Protein AF-A0A8C8ZWY6-F1 (afdb_monomer)

Organism: Prolemur simus (NCBI:txid1328070)

Radius of gyration: 12.92 Å; Cα contacts (8 Å, |Δi|>4): 85; chains: 1; bounding box: 29×33×30 Å

Secondary structure (DSSP, 8-state):
-----HHHHT-HHHHHHHHH-HHHHHHHHHTT-EE-PPPTTTS-S---TT--GGGTEEEEETTEEEETTSS-EES-------

Sequence (82 aa):
MALYDEDLLKNPFYLALQKWRPDLCSKVAQVHGIVLVPCKGSLSSSIQSTCQFESYVLVPVEEHFQTLNGKKSLRHPRIPFP

Mean predicted aligned error: 8.87 Å

pLDDT: mean 73.61, std 13.42, range [34.66, 87.44]

Structure (mmCIF, N/CA/C/O backbone):
data_AF-A0A8C8ZWY6-F1
#
_entry.id   AF-A0A8C8ZWY6-F1
#
loop_
_atom_site.group_PDB
_atom_site.id
_atom_site.type_symbol
_atom_site.label_atom_id
_atom_site.label_alt_id
_atom_site.label_comp_id
_atom_site.label_asym_id
_atom_site.label_entity_id
_atom_site.label_seq_id
_atom_site.pdbx_PDB_ins_code
_atom_site.Cartn_x
_atom_site.Cartn_y
_atom_site.Cartn_z
_atom_site.occupancy
_atom_site.B_iso_or_equiv
_atom_site.auth_seq_id
_atom_site.auth_comp_id
_atom_site.auth_asym_id
_atom_site.auth_atom_id
_atom_site.pdbx_PDB_model_num
ATOM 1 N N . MET A 1 1 ? 3.557 18.309 6.069 1.00 43.47 1 MET A N 1
ATOM 2 C CA . MET A 1 1 ? 3.111 17.406 4.986 1.00 43.47 1 MET A CA 1
ATOM 3 C C . MET A 1 1 ? 4.085 16.249 4.956 1.00 43.47 1 MET A C 1
ATOM 5 O O . MET A 1 1 ? 5.272 16.513 4.833 1.00 43.47 1 MET A O 1
ATOM 9 N N . ALA A 1 2 ? 3.624 15.012 5.151 1.00 46.84 2 ALA A N 1
ATOM 10 C CA . ALA A 1 2 ? 4.480 13.851 4.939 1.00 46.84 2 ALA A CA 1
ATOM 11 C C . ALA A 1 2 ? 4.802 13.802 3.440 1.00 46.84 2 ALA A C 1
ATOM 13 O O . ALA A 1 2 ? 3.940 13.476 2.625 1.00 46.84 2 ALA A O 1
ATOM 14 N N . LEU A 1 3 ? 6.001 14.258 3.080 1.00 47.41 3 LEU A N 1
ATOM 15 C CA . LEU A 1 3 ? 6.559 14.077 1.752 1.00 47.41 3 LEU A CA 1
ATOM 16 C C . LEU A 1 3 ? 6.656 12.562 1.574 1.00 47.41 3 LEU A C 1
ATOM 18 O O . LEU A 1 3 ? 7.385 11.915 2.322 1.00 47.41 3 LEU A O 1
ATOM 22 N N . TYR A 1 4 ? 5.856 11.981 0.679 1.00 57.78 4 TYR A N 1
ATOM 23 C CA . TYR A 1 4 ? 6.072 10.591 0.302 1.00 57.78 4 TYR A CA 1
ATOM 24 C C . TYR A 1 4 ? 7.509 10.510 -0.193 1.00 57.78 4 TYR A C 1
ATOM 26 O O . TYR A 1 4 ? 7.863 11.192 -1.153 1.00 57.78 4 TYR A O 1
ATOM 34 N N . ASP A 1 5 ? 8.326 9.771 0.548 1.00 68.50 5 ASP A N 1
ATOM 35 C CA . ASP A 1 5 ? 9.759 9.675 0.331 1.00 68.50 5 ASP A CA 1
ATOM 36 C C . ASP A 1 5 ? 10.002 9.364 -1.153 1.00 68.50 5 ASP A C 1
ATOM 38 O O . ASP A 1 5 ? 9.385 8.441 -1.696 1.00 68.50 5 ASP A O 1
ATOM 42 N N . GLU A 1 6 ? 10.819 10.154 -1.856 1.00 59.78 6 GLU A N 1
ATOM 43 C CA . GLU A 1 6 ? 11.078 9.929 -3.287 1.00 59.78 6 GLU A CA 1
ATOM 44 C C . GLU A 1 6 ? 11.592 8.504 -3.553 1.00 59.78 6 GLU A C 1
ATOM 46 O O . GLU A 1 6 ? 11.438 7.962 -4.656 1.00 59.78 6 GLU A O 1
ATOM 51 N N . ASP A 1 7 ? 12.159 7.866 -2.528 1.00 71.44 7 ASP A N 1
ATOM 52 C CA . ASP A 1 7 ? 12.564 6.473 -2.556 1.00 71.44 7 ASP A CA 1
ATOM 53 C C . ASP A 1 7 ? 11.400 5.483 -2.667 1.00 71.44 7 ASP A C 1
ATOM 55 O O . ASP A 1 7 ? 11.600 4.401 -3.221 1.00 71.44 7 ASP A O 1
ATOM 59 N N . LEU A 1 8 ? 10.182 5.834 -2.236 1.00 75.50 8 LEU A N 1
ATOM 60 C CA . LEU A 1 8 ? 8.986 5.001 -2.396 1.00 75.50 8 LEU A CA 1
ATOM 61 C C . LEU A 1 8 ? 8.579 4.888 -3.868 1.00 75.50 8 LEU A C 1
ATOM 63 O O . LEU A 1 8 ? 8.367 3.783 -4.368 1.00 75.50 8 LEU A O 1
ATOM 67 N N . LEU A 1 9 ? 8.525 6.016 -4.583 1.00 74.50 9 LEU A N 1
ATOM 68 C CA . LEU A 1 9 ? 8.211 6.040 -6.018 1.00 74.50 9 LEU A CA 1
ATOM 69 C C . LEU A 1 9 ? 9.306 5.365 -6.854 1.00 74.50 9 LEU A C 1
ATOM 71 O O . LEU A 1 9 ? 9.030 4.823 -7.922 1.00 74.50 9 LEU A O 1
ATOM 75 N N . LYS A 1 10 ? 10.544 5.353 -6.351 1.00 79.88 10 LYS A N 1
ATOM 76 C CA . LYS A 1 10 ? 11.680 4.638 -6.950 1.00 79.88 10 LYS A CA 1
ATOM 77 C C . LYS A 1 10 ? 11.812 3.199 -6.435 1.00 79.88 10 LYS A C 1
ATOM 79 O O . LYS A 1 10 ? 12.756 2.504 -6.826 1.00 79.88 10 LYS A O 1
ATOM 84 N N . ASN A 1 11 ? 10.913 2.735 -5.563 1.00 81.56 11 ASN A N 1
ATOM 85 C CA . ASN A 1 11 ? 10.990 1.401 -4.987 1.00 81.56 11 ASN A CA 1
ATOM 86 C C . ASN A 1 11 ? 10.434 0.367 -5.982 1.00 81.56 11 ASN A C 1
ATOM 88 O O . ASN A 1 11 ? 9.252 0.427 -6.336 1.00 81.56 11 ASN A O 1
ATOM 92 N N . PRO A 1 12 ? 11.237 -0.625 -6.409 1.00 82.12 12 PRO A N 1
ATOM 93 C CA . PRO A 1 12 ? 10.787 -1.633 -7.366 1.00 82.12 12 PRO A CA 1
ATOM 94 C C . PRO A 1 12 ? 9.602 -2.462 -6.847 1.00 82.12 12 PRO A C 1
ATOM 96 O O . PRO A 1 12 ? 8.771 -2.884 -7.646 1.00 82.12 12 PRO A O 1
ATOM 99 N N . PHE A 1 13 ? 9.476 -2.659 -5.529 1.00 84.62 13 PHE A N 1
ATOM 100 C CA . PHE A 1 13 ? 8.327 -3.342 -4.930 1.00 84.62 13 PHE A CA 1
ATOM 101 C C . PHE A 1 13 ? 7.047 -2.524 -5.051 1.00 84.62 13 PHE A C 1
ATOM 103 O O . PHE A 1 13 ? 6.020 -3.068 -5.443 1.00 84.62 13 PHE A O 1
ATOM 110 N N . TYR A 1 14 ? 7.106 -1.226 -4.749 1.00 83.56 14 TYR A N 1
ATOM 111 C CA . TYR A 1 14 ? 5.939 -0.349 -4.844 1.00 83.56 14 TYR A CA 1
ATOM 112 C C . TYR A 1 14 ? 5.462 -0.219 -6.296 1.00 83.56 14 TYR A C 1
ATOM 114 O O . TYR A 1 14 ? 4.278 -0.403 -6.582 1.00 83.56 14 TYR A O 1
ATOM 122 N N . LEU A 1 15 ? 6.399 -0.028 -7.231 1.00 84.69 15 LEU A N 1
ATOM 123 C CA . LEU A 1 15 ? 6.111 -0.008 -8.666 1.00 84.69 15 LEU A CA 1
ATOM 124 C C . LEU A 1 15 ? 5.516 -1.336 -9.154 1.00 84.69 15 LEU A C 1
ATOM 126 O O . LEU A 1 15 ? 4.573 -1.337 -9.947 1.00 84.69 15 LEU A O 1
ATOM 130 N N . ALA A 1 16 ? 6.030 -2.472 -8.673 1.00 84.94 16 ALA A N 1
ATOM 131 C CA . ALA A 1 16 ? 5.455 -3.773 -8.983 1.00 84.94 16 ALA A CA 1
ATOM 132 C C . ALA A 1 16 ? 4.041 -3.915 -8.393 1.00 84.94 16 ALA A C 1
ATOM 134 O O . ALA A 1 16 ? 3.121 -4.289 -9.111 1.00 84.94 16 ALA A O 1
ATOM 135 N N . LEU A 1 17 ? 3.817 -3.556 -7.132 1.00 84.38 17 LEU A N 1
ATOM 136 C CA . LEU A 1 17 ? 2.491 -3.622 -6.516 1.00 84.38 17 LEU A CA 1
ATOM 137 C C . LEU A 1 17 ? 1.465 -2.803 -7.314 1.00 84.38 17 LEU A C 1
ATOM 139 O O . LEU A 1 17 ? 0.395 -3.315 -7.643 1.00 84.38 17 LEU A O 1
ATOM 143 N N . GLN A 1 18 ? 1.827 -1.585 -7.718 1.00 82.50 18 GLN A N 1
ATOM 144 C CA . GLN A 1 18 ? 0.963 -0.724 -8.524 1.00 82.50 18 GLN A CA 1
ATOM 145 C C . GLN A 1 18 ? 0.704 -1.295 -9.928 1.00 82.50 18 GLN A C 1
ATOM 147 O O . GLN A 1 18 ? -0.419 -1.221 -10.424 1.00 82.50 18 GLN A O 1
ATOM 152 N N . LYS A 1 19 ? 1.720 -1.889 -10.567 1.00 85.12 19 LYS A N 1
ATOM 153 C CA . LYS A 1 19 ? 1.606 -2.457 -11.919 1.00 85.12 19 LYS A CA 1
ATOM 154 C C . LYS A 1 19 ? 0.835 -3.778 -11.952 1.00 85.12 19 LYS A C 1
ATOM 156 O O . LYS A 1 19 ? 0.060 -4.009 -12.873 1.00 85.12 19 LYS A O 1
ATOM 161 N N . TRP A 1 20 ? 1.083 -4.661 -10.989 1.00 83.31 20 TRP A N 1
ATOM 162 C CA . TRP A 1 20 ? 0.544 -6.022 -10.971 1.00 83.31 20 TRP A CA 1
ATOM 163 C C . TRP A 1 20 ? -0.799 -6.116 -10.235 1.00 83.31 20 TRP A C 1
ATOM 165 O O . TRP A 1 20 ? -1.602 -6.993 -10.550 1.00 83.31 20 TRP A O 1
ATOM 175 N N . ARG A 1 21 ? -1.052 -5.247 -9.247 1.00 82.38 21 ARG A N 1
ATOM 176 C CA . ARG A 1 21 ? -2.264 -5.265 -8.412 1.00 82.38 21 ARG A CA 1
ATOM 177 C C . ARG A 1 21 ? -2.756 -3.844 -8.076 1.00 82.38 21 ARG A C 1
ATOM 179 O O . ARG A 1 21 ? -2.829 -3.487 -6.897 1.00 82.38 21 ARG A O 1
ATOM 186 N N . PRO A 1 22 ? -3.171 -3.042 -9.074 1.00 83.44 22 PRO A N 1
ATOM 187 C CA . PRO A 1 22 ? -3.784 -1.737 -8.813 1.00 83.44 22 PRO A CA 1
ATOM 188 C C . PRO A 1 22 ? -5.063 -1.854 -7.962 1.00 83.44 22 PRO A C 1
ATOM 190 O O . PRO A 1 22 ? -5.314 -1.003 -7.105 1.00 83.44 22 PRO A O 1
ATOM 193 N N . ASP A 1 23 ? -5.817 -2.950 -8.113 1.00 86.62 23 ASP A N 1
ATOM 194 C CA . ASP A 1 23 ? -6.985 -3.274 -7.283 1.00 86.62 23 ASP A CA 1
ATOM 195 C C . ASP A 1 23 ? -6.658 -3.337 -5.791 1.00 86.62 23 ASP A C 1
ATOM 197 O O . ASP A 1 23 ? -7.457 -2.920 -4.951 1.00 86.62 23 ASP A O 1
ATOM 201 N N . LEU A 1 24 ? -5.472 -3.849 -5.447 1.00 83.88 24 LEU A N 1
ATOM 202 C CA . LEU A 1 24 ? -5.048 -3.972 -4.060 1.00 83.88 24 LEU A CA 1
ATOM 203 C C . LEU A 1 24 ? -4.819 -2.589 -3.458 1.00 83.88 24 LEU A C 1
ATOM 205 O O . LEU A 1 24 ? -5.330 -2.327 -2.378 1.00 83.88 24 LEU A O 1
ATOM 209 N N . CYS A 1 25 ? -4.139 -1.690 -4.178 1.00 83.50 25 CYS A N 1
ATOM 210 C CA . CYS A 1 25 ? -3.968 -0.294 -3.766 1.00 83.50 25 CYS A CA 1
ATOM 211 C C . CYS A 1 25 ? -5.315 0.392 -3.499 1.00 83.50 25 CYS A C 1
ATOM 213 O O . CYS A 1 25 ? -5.475 1.042 -2.467 1.00 83.50 25 CYS A O 1
ATOM 215 N N . SER A 1 26 ? -6.296 0.210 -4.391 1.00 85.69 26 SER A N 1
ATOM 216 C CA . SER A 1 26 ? -7.640 0.765 -4.194 1.00 85.69 26 SER A CA 1
ATOM 217 C C . SER A 1 26 ? -8.328 0.175 -2.961 1.00 85.69 26 SER A C 1
ATOM 219 O O . SER A 1 26 ? -8.859 0.920 -2.139 1.00 85.69 26 SER A O 1
ATOM 221 N N . LYS A 1 27 ? -8.267 -1.151 -2.778 1.00 85.88 27 LYS A N 1
ATOM 222 C CA . LYS A 1 27 ? -8.804 -1.808 -1.579 1.00 85.88 27 LYS A CA 1
ATOM 223 C C . LYS A 1 27 ? -8.155 -1.285 -0.307 1.00 85.88 27 LYS A C 1
AT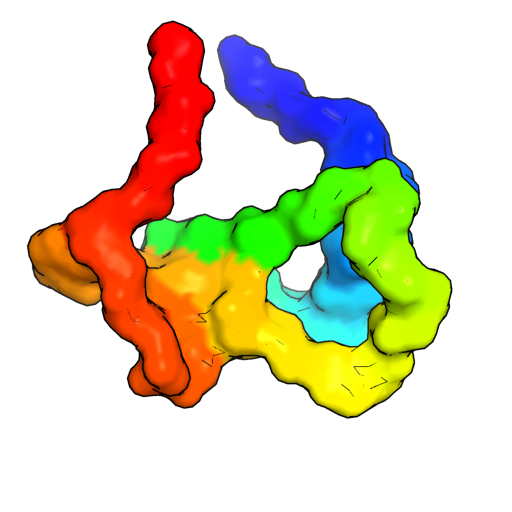OM 225 O O . LYS A 1 27 ? -8.882 -0.964 0.622 1.00 85.88 27 LYS A O 1
ATOM 230 N N . VAL A 1 28 ? -6.824 -1.175 -0.277 1.00 85.88 28 VAL A N 1
ATOM 231 C CA . VAL A 1 28 ? -6.074 -0.651 0.874 1.00 85.88 28 VAL A CA 1
ATOM 232 C C . VAL A 1 28 ? -6.563 0.752 1.225 1.00 85.88 28 VAL A C 1
ATOM 234 O O . VAL A 1 28 ? -6.820 1.026 2.391 1.00 85.88 28 VAL A O 1
ATOM 237 N N . ALA A 1 29 ? -6.745 1.620 0.229 1.00 85.88 29 ALA A N 1
ATOM 238 C CA . ALA A 1 29 ? -7.252 2.968 0.459 1.00 85.88 29 ALA A CA 1
ATOM 239 C C . ALA A 1 29 ? -8.677 2.964 1.044 1.00 85.88 29 ALA A C 1
ATOM 241 O O . ALA A 1 29 ? -8.945 3.700 1.988 1.00 85.88 29 ALA A O 1
ATOM 242 N N . GLN A 1 30 ? -9.569 2.109 0.530 1.00 87.44 30 GLN A N 1
ATOM 243 C CA . GLN A 1 30 ? -10.957 2.000 1.005 1.00 87.44 30 GLN A CA 1
ATOM 244 C C . GLN A 1 30 ? -11.055 1.521 2.457 1.00 87.44 30 GLN A C 1
ATOM 246 O O . GLN A 1 30 ? -11.889 2.001 3.217 1.00 87.44 30 GLN A O 1
ATOM 251 N N . VAL A 1 31 ? -10.204 0.575 2.847 1.00 84.75 31 VAL A N 1
ATOM 252 C CA . VAL A 1 31 ? -10.192 -0.011 4.198 1.00 84.75 31 VAL A CA 1
ATOM 253 C C . VAL A 1 31 ? -9.250 0.717 5.158 1.00 84.75 31 VAL A C 1
ATOM 255 O O . VAL A 1 31 ? -8.982 0.208 6.243 1.00 84.75 31 VAL A O 1
ATOM 258 N N . HIS A 1 32 ? -8.703 1.872 4.757 1.00 85.81 32 HIS A N 1
ATOM 259 C CA . HIS A 1 32 ? -7.681 2.606 5.514 1.00 85.81 32 HIS A CA 1
ATOM 260 C C . HIS A 1 32 ? -6.500 1.718 5.952 1.00 85.81 32 HIS A C 1
ATOM 262 O O . HIS A 1 32 ? -5.949 1.849 7.045 1.00 85.81 32 HIS A O 1
ATOM 268 N N . GLY A 1 33 ? -6.132 0.776 5.085 1.00 85.69 33 GLY A N 1
ATOM 269 C CA . GLY A 1 33 ? -5.029 -0.141 5.294 1.00 85.69 33 GLY A CA 1
ATOM 270 C C . GLY A 1 33 ? -3.662 0.510 5.093 1.00 85.69 33 GLY A C 1
ATOM 271 O O . GLY A 1 33 ? -3.523 1.623 4.587 1.00 85.69 33 GLY A O 1
ATOM 272 N N . ILE A 1 34 ? -2.626 -0.231 5.463 1.00 86.75 34 ILE A N 1
ATOM 273 C CA . ILE A 1 34 ? -1.227 0.178 5.418 1.00 86.75 34 ILE A CA 1
ATOM 274 C C . ILE A 1 34 ? -0.474 -0.802 4.521 1.00 86.75 34 ILE A C 1
ATOM 276 O O . ILE A 1 34 ? -0.501 -2.009 4.758 1.00 86.75 34 ILE A O 1
ATOM 280 N N . VAL A 1 35 ? 0.221 -0.302 3.498 1.00 85.44 35 VAL A N 1
ATOM 281 C CA . VAL A 1 35 ? 1.115 -1.130 2.675 1.00 85.44 35 VAL A CA 1
ATOM 282 C C . VAL A 1 35 ? 2.517 -1.093 3.269 1.00 85.44 35 VAL A C 1
ATOM 284 O O . VAL A 1 35 ? 3.156 -0.044 3.313 1.00 85.44 35 VAL A O 1
ATOM 287 N N . LEU A 1 36 ? 3.019 -2.248 3.694 1.00 83.62 36 LEU A N 1
ATOM 288 C CA . LEU A 1 36 ? 4.410 -2.417 4.090 1.00 83.62 36 LEU A CA 1
ATOM 289 C C . LEU A 1 36 ? 5.272 -2.527 2.834 1.00 83.62 36 LEU A C 1
ATOM 291 O O . LEU A 1 36 ? 5.252 -3.543 2.140 1.00 83.62 36 LEU A O 1
ATOM 295 N N . VAL A 1 37 ? 6.047 -1.484 2.552 1.00 82.50 37 VAL A N 1
ATOM 296 C CA . VAL A 1 37 ? 7.016 -1.493 1.456 1.00 82.50 37 VAL A CA 1
ATOM 297 C C . VAL A 1 37 ? 8.402 -1.788 2.021 1.00 82.50 37 VAL A C 1
ATOM 299 O O . VAL A 1 37 ? 8.900 -1.012 2.836 1.00 82.50 37 VAL A O 1
ATOM 302 N N . PRO A 1 38 ? 9.049 -2.895 1.621 1.00 79.25 38 PRO A N 1
ATOM 303 C CA . PRO A 1 38 ? 10.392 -3.203 2.094 1.00 79.25 38 PRO A CA 1
ATOM 304 C C . PRO A 1 38 ? 11.400 -2.155 1.625 1.00 79.25 38 PRO A C 1
ATOM 306 O O . PRO A 1 38 ? 11.308 -1.652 0.501 1.00 79.25 38 PRO A O 1
ATOM 309 N N . CYS A 1 39 ? 12.394 -1.862 2.466 1.00 74.31 39 CYS A N 1
ATOM 310 C C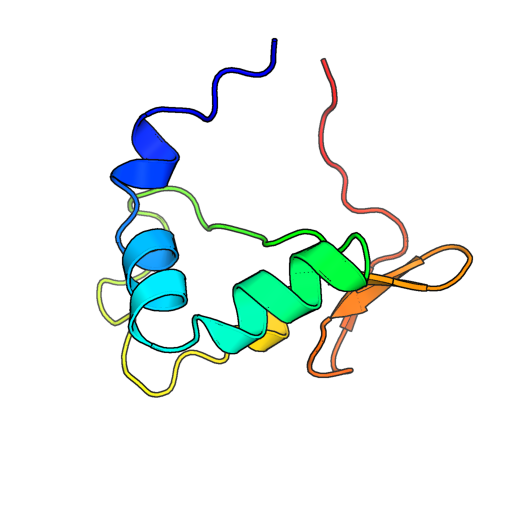A . CYS A 1 39 ? 13.460 -0.930 2.116 1.00 74.31 39 CYS A CA 1
ATOM 311 C C . CYS A 1 39 ? 14.173 -1.370 0.831 1.00 74.31 39 CYS A C 1
ATOM 313 O O . CYS A 1 39 ? 14.422 -2.560 0.600 1.00 74.31 39 CYS A O 1
ATOM 315 N N . LYS A 1 40 ? 14.519 -0.391 -0.006 1.00 68.88 40 LYS A N 1
ATOM 316 C CA . LYS A 1 40 ? 15.234 -0.605 -1.265 1.00 68.88 40 LYS A CA 1
ATOM 317 C C . LYS A 1 40 ? 16.542 -1.365 -0.992 1.00 68.88 40 LYS A C 1
ATOM 319 O O . LYS A 1 40 ? 17.338 -0.947 -0.161 1.00 68.88 40 LYS A O 1
ATOM 324 N N . GLY A 1 41 ? 16.732 -2.507 -1.657 1.00 66.62 41 GLY A N 1
ATOM 325 C CA . GLY A 1 41 ? 17.888 -3.396 -1.460 1.00 66.62 41 GLY A CA 1
ATOM 326 C C . GLY A 1 41 ? 17.730 -4.470 -0.374 1.00 66.62 41 GLY A C 1
ATOM 327 O O . GLY A 1 41 ? 18.564 -5.364 -0.297 1.00 66.62 41 GLY A O 1
ATOM 328 N N . SER A 1 42 ? 16.661 -4.433 0.431 1.00 68.12 42 SER A N 1
ATOM 329 C CA . SER A 1 42 ? 16.383 -5.466 1.445 1.00 68.12 42 SER A CA 1
ATOM 330 C C . SER A 1 42 ? 15.637 -6.679 0.871 1.00 68.12 42 SER A C 1
ATOM 332 O O . SER A 1 42 ? 15.731 -7.787 1.394 1.00 68.12 42 SER A O 1
ATOM 334 N N . LEU A 1 43 ? 14.919 -6.489 -0.238 1.00 67.06 43 LEU A N 1
ATOM 335 C CA . LEU A 1 43 ? 14.336 -7.581 -1.012 1.00 67.06 43 LEU A CA 1
ATOM 336 C C . LEU A 1 43 ? 15.367 -8.148 -1.992 1.00 67.06 43 LEU A C 1
ATOM 338 O O . LEU A 1 43 ? 15.977 -7.398 -2.754 1.00 67.06 43 LEU A O 1
ATOM 342 N N . SER A 1 44 ? 15.489 -9.478 -2.026 1.00 59.94 44 SER A N 1
ATOM 343 C CA . SER A 1 44 ? 16.137 -10.171 -3.144 1.00 59.94 44 SER A CA 1
ATOM 344 C C . SER A 1 44 ? 15.455 -9.748 -4.448 1.00 59.94 44 SER A C 1
ATOM 346 O O . SER A 1 44 ? 14.229 -9.625 -4.489 1.00 59.94 44 SER A O 1
ATOM 348 N N . SER A 1 45 ? 16.234 -9.525 -5.509 1.00 58.97 45 SER A N 1
ATOM 349 C CA . SER A 1 45 ? 15.793 -9.015 -6.823 1.00 58.97 45 SER A CA 1
ATOM 350 C C . SER A 1 45 ? 14.639 -9.803 -7.464 1.00 58.97 45 SER A C 1
ATOM 352 O O . SER A 1 45 ? 14.003 -9.341 -8.409 1.00 58.97 45 SER A O 1
ATOM 354 N N . SER A 1 46 ? 14.316 -10.972 -6.922 1.00 57.53 46 SER A N 1
ATOM 355 C CA . SER A 1 46 ? 13.174 -11.809 -7.250 1.00 57.53 46 SER A CA 1
ATOM 356 C C . SER A 1 46 ? 11.853 -11.315 -6.633 1.00 57.53 46 SER A C 1
ATOM 358 O O . SER A 1 46 ? 11.171 -12.069 -5.937 1.00 57.53 46 SER A O 1
ATOM 360 N N . ILE A 1 47 ? 11.433 -10.079 -6.924 1.00 62.44 47 ILE A N 1
ATOM 361 C CA . ILE A 1 47 ? 10.014 -9.690 -6.803 1.00 62.44 47 ILE A CA 1
ATOM 362 C C . ILE A 1 47 ? 9.300 -10.294 -8.022 1.00 62.44 47 ILE A C 1
ATOM 364 O O . ILE A 1 47 ? 9.031 -9.627 -9.016 1.00 62.44 47 ILE A O 1
ATOM 368 N N . GLN A 1 48 ? 9.130 -11.615 -8.002 1.00 58.72 48 GLN A N 1
ATOM 369 C CA . GLN A 1 48 ? 8.502 -12.372 -9.083 1.00 58.72 48 GLN A CA 1
ATOM 370 C C . GLN A 1 48 ? 6.972 -12.327 -8.958 1.00 58.72 48 GLN A C 1
ATOM 372 O O . GLN A 1 48 ? 6.435 -11.975 -7.909 1.00 58.72 48 GLN A O 1
ATOM 377 N N . SER A 1 49 ? 6.260 -12.747 -10.006 1.00 56.09 49 SER A N 1
ATOM 378 C CA . SER A 1 49 ? 4.790 -12.838 -10.089 1.00 56.09 49 SER A CA 1
ATOM 379 C C . SER A 1 49 ? 4.131 -13.671 -8.972 1.00 56.09 49 SER A C 1
ATOM 381 O O . SER A 1 49 ? 2.915 -13.657 -8.824 1.00 56.09 49 SER A O 1
ATOM 383 N N . THR A 1 50 ? 4.925 -14.407 -8.190 1.00 58.97 50 THR A N 1
ATOM 384 C CA . THR A 1 50 ? 4.516 -15.196 -7.019 1.00 58.97 50 THR A CA 1
ATOM 385 C C . THR A 1 50 ? 4.550 -14.405 -5.705 1.00 58.97 50 THR A C 1
ATOM 387 O O . THR A 1 50 ? 4.186 -14.945 -4.658 1.00 58.97 50 THR A O 1
ATOM 390 N N . CYS A 1 51 ? 4.983 -13.138 -5.725 1.00 70.62 51 CYS A N 1
ATOM 391 C CA . CYS A 1 51 ? 5.024 -12.291 -4.539 1.00 70.62 51 CYS A CA 1
ATOM 392 C C . CYS A 1 51 ? 3.598 -12.057 -4.021 1.00 70.62 51 CYS A C 1
ATOM 394 O O . CYS A 1 51 ? 2.760 -11.453 -4.691 1.00 70.62 51 CYS A O 1
ATOM 396 N N . GLN A 1 52 ? 3.310 -12.549 -2.814 1.00 77.62 52 GLN A N 1
ATOM 397 C CA . GLN A 1 52 ? 2.008 -12.375 -2.173 1.00 77.62 52 GLN A CA 1
ATOM 398 C C . GLN A 1 52 ? 1.887 -10.945 -1.636 1.00 77.62 52 GLN A C 1
ATOM 400 O O . GLN A 1 52 ? 2.038 -10.716 -0.438 1.00 77.62 52 GLN A O 1
ATOM 405 N N . PHE A 1 53 ? 1.616 -9.976 -2.516 1.00 82.31 53 PHE A N 1
ATOM 406 C CA . PHE A 1 53 ? 1.437 -8.563 -2.153 1.00 82.31 53 PHE A CA 1
ATOM 407 C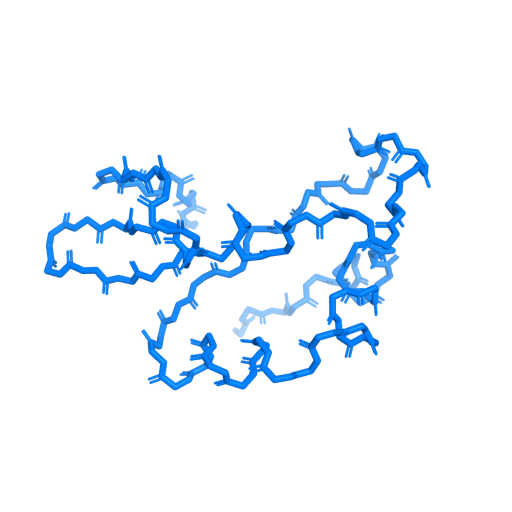 C . PHE A 1 53 ? 0.408 -8.366 -1.026 1.00 82.31 53 PHE A C 1
ATOM 409 O O . PHE A 1 53 ? 0.597 -7.532 -0.149 1.00 82.31 53 PHE A O 1
ATOM 416 N N . GLU A 1 54 ? -0.633 -9.198 -0.986 1.00 85.06 54 GLU A N 1
ATOM 417 C CA . GLU A 1 54 ? -1.674 -9.215 0.055 1.00 85.06 54 GLU A CA 1
ATOM 418 C C . GLU A 1 54 ? -1.118 -9.498 1.462 1.00 85.06 54 GLU A C 1
ATOM 420 O O . GLU A 1 54 ? -1.693 -9.076 2.462 1.00 85.06 54 GLU A O 1
ATOM 425 N N . SER A 1 55 ? 0.030 -10.173 1.558 1.00 83.25 55 SER A N 1
ATOM 426 C CA . SER A 1 55 ? 0.737 -10.399 2.823 1.00 83.25 55 SER A CA 1
ATOM 427 C C . SER A 1 55 ? 1.480 -9.154 3.330 1.00 83.25 55 SER A C 1
ATOM 429 O O . SER A 1 55 ? 1.844 -9.109 4.502 1.00 83.25 55 SER A O 1
ATOM 431 N N . TYR A 1 56 ? 1.702 -8.154 2.472 1.00 83.31 56 TYR A N 1
ATOM 432 C CA . TYR A 1 56 ? 2.323 -6.870 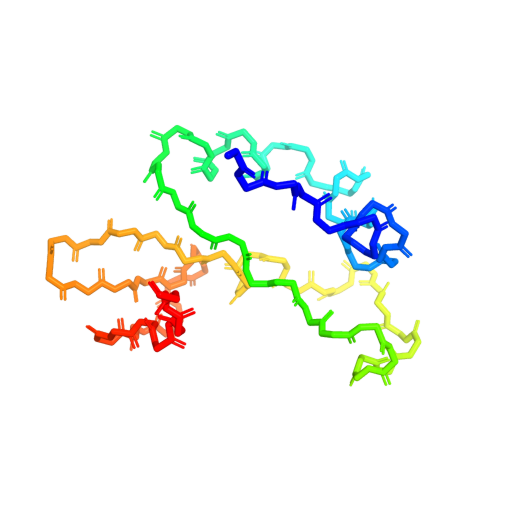2.820 1.00 83.31 56 TYR A CA 1
ATOM 433 C C . TYR A 1 56 ? 1.296 -5.775 3.108 1.00 83.31 56 TYR A C 1
ATOM 435 O O . TYR A 1 56 ? 1.660 -4.692 3.554 1.00 83.31 56 TYR A O 1
ATOM 443 N N . VAL A 1 57 ? 0.015 -6.038 2.863 1.00 85.75 57 VAL A N 1
ATOM 444 C CA . VAL A 1 57 ? -1.061 -5.112 3.202 1.00 85.75 57 VAL A CA 1
ATOM 445 C C . VAL A 1 57 ? -1.582 -5.454 4.577 1.00 85.75 57 VAL A C 1
ATOM 447 O O . VAL A 1 57 ? -2.013 -6.580 4.801 1.00 85.75 57 VAL A O 1
ATOM 450 N N . LEU A 1 58 ? -1.581 -4.473 5.463 1.00 86.88 58 LEU A N 1
ATOM 451 C CA . LEU A 1 58 ? -2.205 -4.526 6.769 1.00 86.88 58 LEU A CA 1
ATOM 452 C C . LEU A 1 58 ? -3.543 -3.794 6.728 1.00 86.88 58 LEU A C 1
ATOM 454 O O . LEU A 1 58 ? -3.618 -2.656 6.284 1.00 86.88 58 LEU A O 1
ATOM 458 N N . VAL A 1 59 ? -4.590 -4.438 7.212 1.00 86.88 59 VAL A N 1
ATOM 459 C CA . VAL A 1 59 ? -5.933 -3.887 7.345 1.00 86.88 59 VAL A CA 1
ATOM 460 C C . VAL A 1 59 ? -6.189 -3.629 8.826 1.00 86.88 59 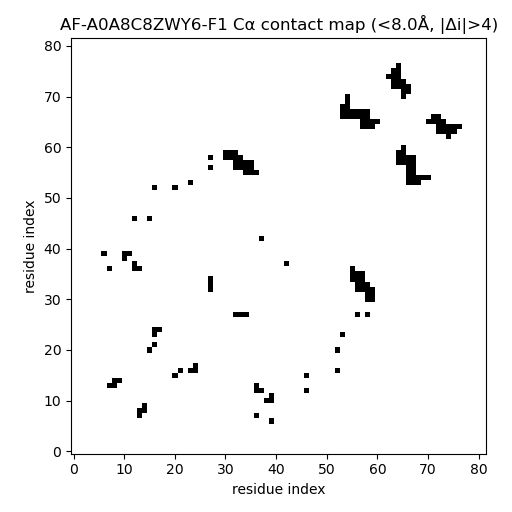VAL A C 1
ATOM 462 O O . VAL A 1 59 ? -5.954 -4.546 9.619 1.00 86.88 59 VAL A O 1
ATOM 465 N N . PRO A 1 60 ? -6.625 -2.427 9.230 1.00 84.06 60 PRO A N 1
ATOM 466 C CA . PRO A 1 60 ? -7.061 -2.202 10.600 1.00 84.06 60 PRO A CA 1
ATOM 467 C C . PRO A 1 60 ? -8.305 -3.054 10.889 1.00 84.06 60 PRO A C 1
ATOM 469 O O . PRO A 1 60 ? -9.280 -3.031 10.141 1.00 84.06 60 PRO A O 1
ATOM 472 N N . VAL A 1 61 ? -8.257 -3.817 11.976 1.00 81.81 61 VAL A N 1
ATOM 473 C CA . VAL A 1 61 ? -9.341 -4.655 12.494 1.00 81.81 61 VAL A CA 1
ATOM 474 C C . VAL A 1 61 ? -9.456 -4.362 13.982 1.00 81.81 61 VAL A C 1
ATOM 476 O O . VAL A 1 61 ? -8.599 -4.786 14.748 1.00 81.81 61 VAL A O 1
ATOM 479 N N . GLU A 1 62 ? -10.494 -3.626 14.381 1.00 78.50 62 GLU A N 1
ATOM 480 C CA . GLU A 1 62 ? -10.766 -3.191 15.764 1.00 78.50 62 GLU A CA 1
ATOM 481 C C . GLU A 1 62 ? -9.518 -2.691 16.520 1.00 78.50 62 GLU A C 1
ATOM 483 O O . GLU A 1 62 ? -9.18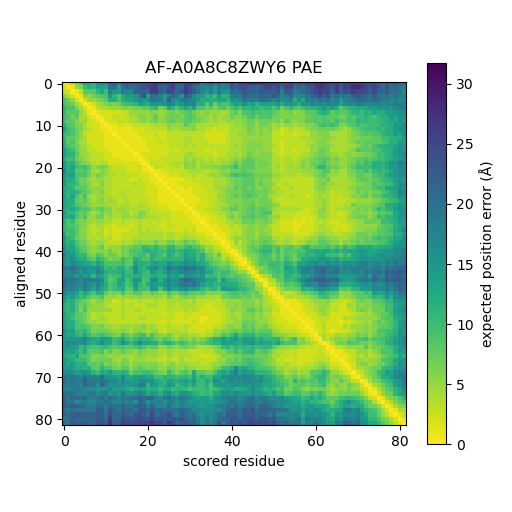6 -1.513 16.452 1.00 78.50 62 GLU A O 1
ATOM 488 N N . GLU A 1 63 ? -8.814 -3.581 17.222 1.00 76.19 63 GLU A N 1
ATOM 489 C CA . GLU A 1 63 ? -7.656 -3.271 18.071 1.00 76.19 63 GLU A CA 1
ATOM 490 C C . GLU A 1 63 ? -6.302 -3.752 17.497 1.00 76.19 63 GLU A C 1
ATOM 492 O O . GLU A 1 63 ? -5.267 -3.702 18.161 1.00 76.19 63 GLU A O 1
ATOM 497 N N . HIS A 1 64 ? -6.282 -4.276 16.272 1.00 82.56 64 HIS A N 1
ATOM 498 C CA . HIS A 1 64 ? -5.099 -4.873 15.654 1.00 82.56 64 HIS A CA 1
ATOM 499 C C . HIS A 1 64 ? -5.059 -4.647 14.142 1.00 82.56 64 HIS A C 1
ATOM 501 O O . HIS A 1 64 ? -5.993 -4.145 13.530 1.00 82.56 64 HIS A O 1
ATOM 507 N N . PHE A 1 65 ? -3.946 -5.018 13.521 1.00 84.62 65 PHE A N 1
ATOM 508 C CA . PHE A 1 65 ? -3.803 -5.019 12.074 1.00 84.62 65 PHE A CA 1
ATOM 509 C C . PHE A 1 65 ? -3.684 -6.450 11.581 1.00 84.62 65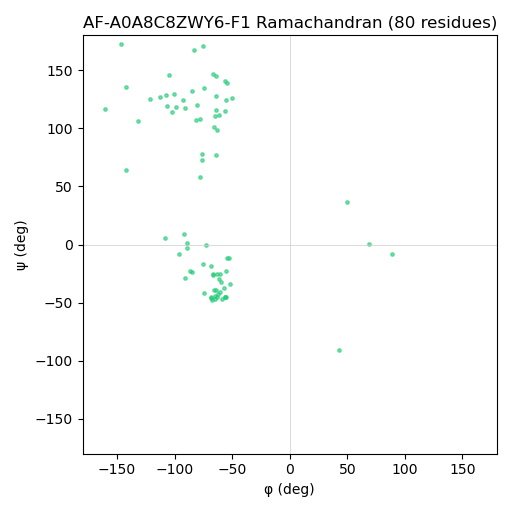 PHE A C 1
ATOM 511 O O . PHE A 1 65 ? -2.817 -7.192 12.038 1.00 84.62 65 PHE A O 1
ATOM 518 N N . GLN A 1 66 ? -4.513 -6.849 10.627 1.00 84.56 66 GLN A N 1
ATOM 519 C CA . GLN A 1 66 ? -4.412 -8.162 9.996 1.00 84.56 66 GLN A CA 1
ATOM 520 C C . GLN A 1 66 ? -3.826 -8.024 8.597 1.00 84.56 66 GLN A C 1
ATOM 522 O O . GLN A 1 66 ? -4.080 -7.036 7.923 1.00 84.56 66 GLN A O 1
ATOM 527 N N . THR A 1 67 ? -3.039 -8.989 8.124 1.00 85.50 67 THR A N 1
ATOM 528 C CA . THR A 1 67 ? -2.673 -8.999 6.707 1.00 85.50 67 THR A CA 1
ATOM 529 C C . THR A 1 67 ? -3.903 -9.253 5.842 1.00 85.50 67 THR A C 1
ATOM 531 O O . THR A 1 67 ? -4.783 -10.013 6.237 1.00 85.50 67 THR A O 1
ATOM 534 N N . LEU A 1 68 ? -3.966 -8.677 4.641 1.00 81.31 68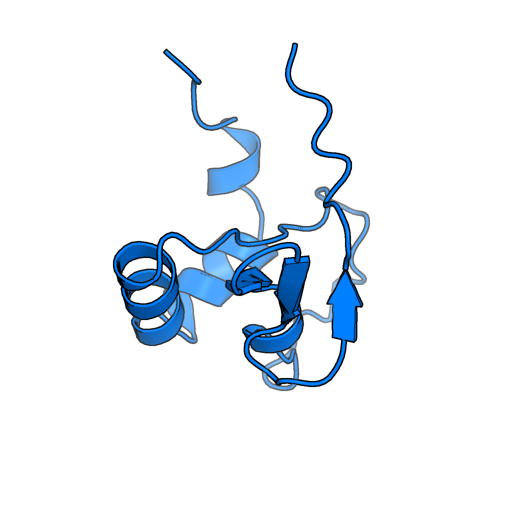 LEU A N 1
ATOM 535 C CA . LEU A 1 68 ? -5.112 -8.870 3.740 1.00 81.31 68 LEU A CA 1
ATOM 536 C C . LEU A 1 68 ? -5.264 -10.340 3.304 1.00 81.31 68 LEU A C 1
ATOM 538 O O . LEU A 1 68 ? -6.365 -10.815 3.060 1.00 81.31 68 LEU A O 1
ATOM 542 N N . ASN A 1 69 ? -4.158 -11.088 3.316 1.00 80.81 69 ASN A N 1
ATOM 543 C CA . ASN A 1 69 ? -4.117 -12.545 3.150 1.00 80.81 69 ASN A CA 1
ATOM 544 C C . ASN A 1 69 ? -4.637 -13.335 4.384 1.00 80.81 69 ASN A C 1
ATOM 546 O O . ASN A 1 69 ? -4.558 -14.559 4.419 1.00 80.81 69 ASN A O 1
ATOM 550 N N . GLY A 1 70 ? -5.062 -12.667 5.462 1.00 69.44 70 GLY A N 1
ATOM 551 C CA . GLY A 1 70 ? -5.574 -13.277 6.700 1.00 69.44 70 GLY A CA 1
ATOM 552 C C . GLY A 1 70 ? -4.536 -14.026 7.546 1.00 69.44 70 GLY A C 1
ATOM 553 O O . GLY A 1 70 ? -4.860 -14.584 8.592 1.00 69.44 70 GLY A O 1
ATOM 554 N N . LYS A 1 71 ? -3.272 -14.054 7.111 1.00 65.38 71 LYS A N 1
ATOM 555 C CA . LYS A 1 71 ? -2.267 -15.007 7.601 1.00 65.38 71 LYS A CA 1
ATOM 556 C C . LYS A 1 71 ? -1.524 -14.555 8.861 1.00 65.38 71 LYS A C 1
ATOM 558 O O . LYS A 1 71 ? -0.968 -15.395 9.566 1.00 65.38 71 LYS A O 1
ATOM 563 N N . LYS A 1 72 ? -1.471 -13.249 9.145 1.00 64.81 72 LYS A N 1
ATOM 564 C CA . LYS A 1 72 ? -0.819 -12.701 10.346 1.00 64.81 72 LYS A CA 1
ATOM 565 C C . LYS A 1 72 ? -1.597 -11.519 10.909 1.00 64.81 72 LYS A C 1
ATOM 567 O O . LYS A 1 72 ? -1.982 -10.628 10.164 1.00 64.81 72 LYS A O 1
ATOM 572 N N . SER A 1 73 ? -1.766 -11.512 12.229 1.00 64.06 73 SER A N 1
ATOM 573 C CA . SER A 1 73 ? -2.289 -10.386 13.003 1.00 64.06 73 SER A CA 1
ATOM 574 C C . SER A 1 73 ? -1.137 -9.738 13.779 1.00 64.06 73 SER A C 1
ATOM 576 O O . SER A 1 73 ? -0.444 -10.399 14.555 1.00 64.06 73 SER A O 1
ATOM 578 N N . LEU A 1 74 ? -0.883 -8.461 13.508 1.00 66.94 74 LEU A N 1
ATOM 579 C CA . LEU A 1 74 ? 0.076 -7.595 14.184 1.00 66.94 74 LEU A CA 1
ATOM 580 C C . LEU A 1 74 ? -0.705 -6.692 15.138 1.00 66.94 74 LEU A C 1
ATOM 582 O O . LEU A 1 74 ? -1.475 -5.842 14.704 1.00 66.94 74 LEU A O 1
ATOM 586 N N . ARG A 1 75 ? -0.492 -6.851 16.450 1.00 58.25 75 ARG A N 1
ATOM 587 C CA . ARG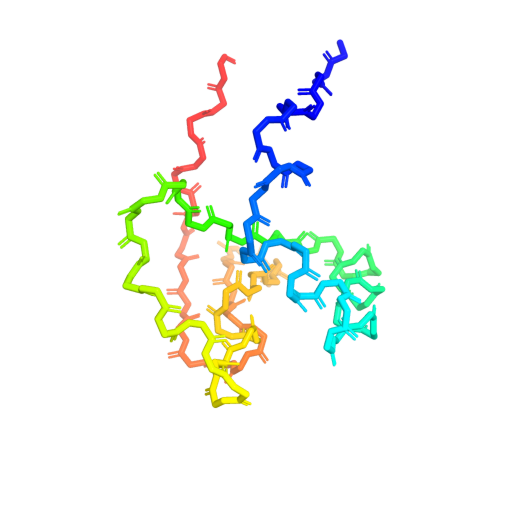 A 1 75 ? -1.216 -6.052 17.452 1.00 58.25 75 ARG A CA 1
ATOM 588 C C . ARG A 1 75 ? -0.842 -4.575 17.455 1.00 58.25 75 ARG A C 1
ATOM 590 O O . ARG A 1 75 ? -1.618 -3.788 17.956 1.00 58.25 75 ARG A O 1
ATOM 597 N N . HIS A 1 76 ? 0.300 -4.197 16.889 1.00 57.03 76 HIS A N 1
ATOM 598 C CA . HIS A 1 76 ? 0.695 -2.810 16.653 1.00 57.03 76 HIS A CA 1
ATOM 599 C C . HIS A 1 76 ? 1.790 -2.821 15.583 1.00 57.03 76 HIS A C 1
ATOM 601 O O . HIS A 1 76 ? 2.862 -3.387 15.835 1.00 57.03 76 HIS A O 1
ATOM 607 N N . PRO A 1 77 ? 1.592 -2.225 14.396 1.00 55.16 77 PRO A N 1
ATOM 608 C CA . PRO A 1 77 ? 2.724 -1.873 13.572 1.00 55.16 77 PRO A CA 1
ATOM 609 C C . PRO A 1 77 ? 3.469 -0.810 14.384 1.00 55.16 77 PRO A C 1
ATOM 611 O O . PRO A 1 77 ? 2.946 0.276 14.617 1.00 55.16 77 PRO A O 1
ATOM 614 N N . ARG A 1 78 ? 4.665 -1.130 14.898 1.00 51.91 78 ARG A N 1
ATOM 615 C CA . ARG A 1 78 ? 5.609 -0.100 15.351 1.00 51.91 78 ARG A CA 1
ATOM 616 C C . ARG A 1 78 ? 5.991 0.701 14.110 1.00 51.91 78 ARG A C 1
ATOM 618 O O . ARG A 1 78 ? 7.030 0.458 13.509 1.00 51.91 78 ARG A O 1
ATOM 625 N N . ILE A 1 79 ? 5.103 1.584 13.681 1.00 52.59 79 ILE A N 1
ATOM 626 C CA . ILE A 1 79 ? 5.430 2.691 12.807 1.00 52.59 79 ILE A CA 1
ATOM 627 C C . ILE A 1 79 ? 5.987 3.712 13.788 1.00 52.59 79 ILE A C 1
ATOM 629 O O . ILE A 1 79 ? 5.225 4.196 14.628 1.00 52.59 79 ILE A O 1
ATOM 633 N N . PRO A 1 80 ? 7.306 3.957 13.808 1.00 39.94 80 PRO A N 1
ATOM 634 C CA . PRO A 1 80 ? 7.822 5.082 14.558 1.00 39.94 80 PRO A CA 1
ATOM 635 C C . PRO A 1 80 ? 7.229 6.328 13.895 1.00 39.94 80 PRO A C 1
ATOM 637 O O . PRO A 1 80 ? 7.659 6.732 12.819 1.00 39.94 80 PRO A O 1
ATOM 640 N N . PHE A 1 81 ? 6.158 6.864 14.475 1.00 34.66 81 PHE A N 1
ATOM 641 C CA . PHE A 1 81 ? 5.718 8.211 14.153 1.00 34.66 81 PHE A CA 1
ATOM 642 C C . PHE A 1 81 ? 6.706 9.180 14.828 1.00 34.66 81 PHE A C 1
ATOM 644 O O . PHE A 1 81 ? 7.091 8.914 15.972 1.00 34.66 81 PHE A O 1
ATOM 651 N N . PRO A 1 82 ? 7.177 10.219 14.118 1.00 50.28 82 PRO A N 1
ATOM 652 C CA . PRO A 1 82 ? 8.082 11.227 14.666 1.00 50.28 82 PRO A CA 1
ATOM 653 C C . PRO A 1 82 ? 7.412 12.112 15.723 1.00 50.28 82 PRO A C 1
ATOM 655 O O . PRO A 1 82 ? 6.169 12.268 15.669 1.00 50.28 82 PRO A O 1
#

Solvent-accessible surface area (backbone atoms only — not comparable to full-atom values): 5156 Å² total; per-residue (Å²): 129,90,71,76,55,71,63,54,79,68,21,69,67,52,51,44,44,52,73,78,36,49,66,53,58,53,49,31,61,75,57,67,31,49,76,65,72,77,58,84,83,74,59,69,92,76,80,46,97,80,60,64,63,43,65,36,26,31,32,68,48,98,81,31,28,30,19,69,63,71,79,48,77,40,69,65,81,87,66,86,75,132

Foldseek 3Di:
DPPPPVVLVVQPLNVCCCVLPVVVVVVCVVQVKDAQRDHRPPDDPPPDPPPPSQQRIWGDDPQWTARSVNPDIGNDDPPPDD

InterPro domains:
  IPR051248 UPF0507/Ankyrin repeat domain-containing protein 27 [PTHR24170] (1-73)